Protein AF-A0A819KNM4-F1 (afdb_monomer)

Mean predicted aligned error: 13.09 Å

pLDDT: mean 82.2, std 17.5, range [40.69, 98.12]

Radius of gyration: 35.43 Å; Cα contacts (8 Å, |Δi|>4): 190; chains: 1; bounding box: 114×43×45 Å

Structure (mmCIF, N/CA/C/O backbone):
data_AF-A0A819KNM4-F1
#
_entry.id   AF-A0A819KNM4-F1
#
loop_
_atom_site.group_PDB
_atom_site.id
_atom_site.type_symbol
_atom_site.label_atom_id
_atom_site.label_alt_id
_atom_site.label_comp_id
_atom_site.label_asym_id
_atom_site.label_entity_id
_atom_site.label_seq_id
_atom_site.pdbx_PDB_ins_code
_atom_site.Cartn_x
_atom_site.Cartn_y
_atom_site.Cartn_z
_atom_site.occupancy
_atom_site.B_iso_or_equiv
_atom_site.auth_seq_id
_atom_site.auth_comp_id
_atom_site.auth_asym_id
_atom_site.auth_atom_id
_atom_site.pdbx_PDB_model_num
ATOM 1 N N . MET A 1 1 ? -101.353 -30.644 -26.081 1.00 54.06 1 MET A N 1
ATOM 2 C CA . MET A 1 1 ? -99.902 -30.829 -26.300 1.00 54.06 1 MET A CA 1
ATOM 3 C C . MET A 1 1 ? -99.516 -29.984 -27.489 1.00 54.06 1 MET A C 1
ATOM 5 O O . MET A 1 1 ? -100.053 -30.268 -28.544 1.00 54.06 1 MET A O 1
ATOM 9 N N . SER A 1 2 ? -98.654 -28.976 -27.366 1.00 56.88 2 SER A N 1
ATOM 10 C CA . SER A 1 2 ? -97.749 -28.711 -28.490 1.00 56.88 2 SER A CA 1
ATOM 11 C C . SER A 1 2 ? -96.677 -27.695 -28.137 1.00 56.88 2 SER A C 1
ATOM 13 O O . SER A 1 2 ? -96.939 -26.502 -28.016 1.00 56.88 2 SER A O 1
ATOM 15 N N . LEU A 1 3 ? -95.468 -28.228 -27.993 1.00 50.53 3 LEU A N 1
ATOM 16 C CA . LEU A 1 3 ? -94.175 -27.652 -28.364 1.00 50.53 3 LEU A CA 1
ATOM 17 C C . LEU A 1 3 ? -93.668 -26.345 -27.730 1.00 50.53 3 LEU A C 1
ATOM 19 O O . LEU A 1 3 ? -92.455 -26.218 -27.609 1.00 50.53 3 LEU A O 1
ATOM 23 N N . CYS A 1 4 ? -94.499 -25.396 -27.296 1.00 44.47 4 CYS A N 1
ATOM 24 C CA . CYS A 1 4 ? -93.986 -24.072 -26.911 1.00 44.47 4 CYS A CA 1
ATOM 25 C C . CYS A 1 4 ? -93.387 -24.037 -25.487 1.00 44.47 4 CYS A C 1
ATOM 27 O O . CYS A 1 4 ? -92.364 -23.402 -25.249 1.00 44.47 4 CYS A O 1
ATOM 29 N N . CYS A 1 5 ? -93.963 -24.780 -24.533 1.00 40.69 5 CYS A N 1
ATOM 30 C CA . CYS A 1 5 ? -93.540 -24.731 -23.123 1.00 40.69 5 CYS A CA 1
ATOM 31 C C . CYS A 1 5 ? -92.287 -25.584 -22.824 1.00 40.69 5 CYS A C 1
ATOM 33 O O . CYS A 1 5 ? -91.470 -25.223 -21.981 1.00 40.69 5 CYS A O 1
ATOM 35 N N . THR A 1 6 ? -92.074 -26.681 -23.557 1.00 50.31 6 THR A N 1
ATOM 36 C CA . THR A 1 6 ? -90.891 -27.548 -23.400 1.00 50.31 6 THR A CA 1
ATOM 37 C C . THR A 1 6 ? -89.628 -26.969 -24.042 1.00 50.31 6 THR A C 1
ATOM 39 O O . THR A 1 6 ? -88.529 -27.258 -23.575 1.00 50.31 6 THR A O 1
ATOM 42 N N . LEU A 1 7 ? -89.761 -26.125 -25.075 1.00 47.09 7 LEU A N 1
ATOM 43 C CA . LEU A 1 7 ? -88.613 -25.505 -25.748 1.00 47.09 7 LEU A CA 1
ATOM 44 C C . LEU A 1 7 ? -87.966 -24.403 -24.885 1.00 47.09 7 LEU A C 1
ATOM 46 O O . LEU A 1 7 ? -86.744 -24.295 -24.837 1.00 47.09 7 LEU A O 1
ATOM 50 N N . LEU A 1 8 ? -88.775 -23.641 -24.138 1.00 49.28 8 LEU A N 1
ATOM 51 C CA . LEU A 1 8 ? -88.304 -22.595 -23.216 1.00 49.28 8 LEU A CA 1
ATOM 52 C C . LEU A 1 8 ? -87.547 -23.160 -22.002 1.00 49.28 8 LEU A C 1
ATOM 54 O O . LEU A 1 8 ? -86.536 -22.590 -21.591 1.00 49.28 8 LEU A O 1
ATOM 58 N N . PHE A 1 9 ? -87.976 -24.308 -21.468 1.00 49.03 9 PHE A N 1
ATOM 59 C CA . PHE A 1 9 ? -87.258 -24.979 -20.377 1.00 49.03 9 PHE A CA 1
ATOM 60 C C . PHE A 1 9 ? -85.920 -25.582 -20.834 1.00 49.03 9 PHE A C 1
ATOM 62 O O . PHE A 1 9 ? -84.930 -25.492 -20.108 1.00 49.03 9 PHE A O 1
ATOM 69 N N . ALA A 1 10 ? -85.852 -26.140 -22.048 1.00 49.44 10 ALA A N 1
ATOM 70 C CA . ALA A 1 10 ? -84.621 -26.735 -22.572 1.00 49.44 10 ALA A CA 1
ATOM 71 C C . ALA A 1 10 ? -83.512 -25.693 -22.820 1.00 49.44 10 ALA A C 1
ATOM 73 O O . ALA A 1 10 ? -82.352 -25.944 -22.496 1.00 49.44 10 ALA A O 1
ATOM 74 N N . ILE A 1 11 ? -83.857 -24.500 -23.321 1.00 52.41 11 ILE A N 1
ATOM 75 C CA . ILE A 1 11 ? -82.880 -23.425 -23.584 1.00 52.41 11 ILE A CA 1
ATOM 76 C C . ILE A 1 11 ? -82.300 -22.868 -22.270 1.00 52.41 11 ILE A C 1
ATOM 78 O O . ILE A 1 11 ? -81.102 -22.594 -22.187 1.00 52.41 11 ILE A O 1
ATOM 82 N N . SER A 1 12 ? -83.122 -22.761 -21.218 1.00 50.53 12 SER A N 1
ATOM 83 C CA . SER A 1 12 ? -82.687 -22.283 -19.898 1.00 50.53 12 SER A CA 1
ATOM 84 C C . SER A 1 12 ? -81.695 -23.240 -19.226 1.00 50.53 12 SER A C 1
ATOM 86 O O . SER A 1 12 ? -80.686 -22.792 -18.680 1.00 50.53 12 SER A O 1
ATOM 88 N N . ILE A 1 13 ? -81.921 -24.554 -19.323 1.00 53.31 13 ILE A N 1
ATOM 89 C CA . ILE A 1 13 ? -81.039 -25.561 -18.713 1.00 53.31 13 ILE A CA 1
ATOM 90 C C . ILE A 1 13 ? -79.678 -25.610 -19.426 1.00 53.31 13 ILE A C 1
ATOM 92 O O . ILE A 1 13 ? -78.646 -25.708 -18.762 1.00 53.31 13 ILE A O 1
ATOM 96 N N . VAL A 1 14 ? -79.648 -25.471 -20.759 1.00 54.09 14 VAL A N 1
ATOM 97 C CA . VAL A 1 14 ? -78.390 -25.426 -21.528 1.00 54.09 14 VAL A CA 1
ATOM 98 C C . VAL A 1 14 ? -77.578 -24.171 -21.189 1.00 54.09 14 VAL A C 1
ATOM 100 O O . VAL A 1 14 ? -76.366 -24.266 -21.009 1.00 54.09 14 VAL A O 1
ATOM 103 N N . ALA A 1 15 ? -78.223 -23.013 -21.014 1.00 52.44 15 ALA A N 1
ATOM 104 C CA . ALA A 1 15 ? -77.534 -21.780 -20.624 1.00 52.44 15 ALA A CA 1
ATOM 105 C C . ALA A 1 15 ? -76.921 -21.861 -19.212 1.00 52.44 15 ALA A C 1
ATOM 107 O O . ALA A 1 15 ? -75.803 -21.391 -18.991 1.00 52.44 15 ALA A O 1
ATOM 108 N N . ILE A 1 16 ? -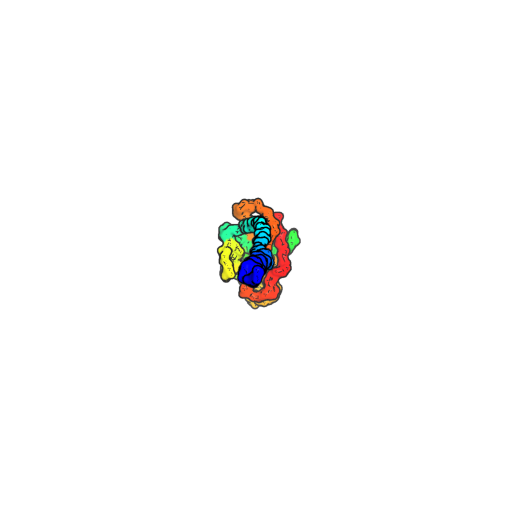77.616 -22.506 -18.268 1.00 54.16 16 ILE A N 1
ATOM 109 C CA . ILE A 1 16 ? -77.119 -22.720 -16.899 1.00 54.16 16 ILE A CA 1
ATOM 110 C C . ILE A 1 16 ? -75.949 -23.713 -16.893 1.00 54.16 16 ILE A C 1
ATOM 112 O O . ILE A 1 16 ? -74.965 -23.492 -16.186 1.00 54.16 16 ILE A O 1
ATOM 116 N N . LEU A 1 17 ? -76.012 -24.773 -17.708 1.00 49.47 17 LEU A N 1
ATOM 117 C CA . LEU A 1 17 ? -74.942 -25.767 -17.799 1.00 49.47 17 LEU A CA 1
ATOM 118 C C . LEU A 1 17 ? -73.669 -25.176 -18.428 1.00 49.47 17 LEU A C 1
ATOM 120 O O . LEU A 1 17 ? -72.578 -25.387 -17.903 1.00 49.47 17 LEU A O 1
ATOM 124 N N . VAL A 1 18 ? -73.800 -24.366 -19.488 1.00 51.62 18 VAL A N 1
ATOM 125 C CA . VAL A 1 18 ? -72.663 -23.672 -20.123 1.00 51.62 18 VAL A CA 1
ATOM 126 C C . VAL A 1 18 ? -72.037 -22.638 -19.176 1.00 51.62 18 VAL A C 1
ATOM 128 O O . VAL A 1 18 ? -70.814 -22.557 -19.096 1.00 51.62 18 VAL A O 1
ATOM 131 N N . GLY A 1 19 ? -72.840 -21.913 -18.387 1.00 51.69 19 GLY A N 1
ATOM 132 C CA . GLY A 1 19 ? -72.334 -20.962 -17.387 1.00 51.69 19 GLY A CA 1
ATOM 133 C C . GLY A 1 19 ? -71.611 -21.614 -16.200 1.00 51.69 19 GLY A C 1
ATOM 134 O O . GLY A 1 19 ? -70.734 -20.995 -15.593 1.00 51.69 19 GLY A O 1
ATOM 135 N N . LEU A 1 20 ? -71.934 -22.872 -15.876 1.00 51.75 20 LEU A N 1
ATOM 136 C CA . LEU A 1 20 ? -71.265 -23.621 -14.807 1.00 51.75 20 LEU A CA 1
ATOM 137 C C . LEU A 1 20 ? -69.900 -24.184 -15.244 1.00 51.75 20 LEU A C 1
ATOM 139 O O . LEU A 1 20 ? -69.019 -24.372 -14.405 1.00 51.75 20 LEU A O 1
ATOM 143 N N . LEU A 1 21 ? -69.709 -24.407 -16.550 1.00 47.53 21 LEU A N 1
ATOM 144 C CA . LEU A 1 21 ? -68.482 -24.951 -17.146 1.00 47.53 21 LEU A CA 1
ATOM 145 C C . LEU A 1 21 ? -67.383 -23.902 -17.399 1.00 47.53 21 LEU A C 1
ATOM 147 O O . LEU A 1 21 ? -66.247 -24.279 -17.673 1.00 47.53 21 LEU A O 1
ATOM 151 N N . THR A 1 22 ? -67.663 -22.601 -17.259 1.00 45.53 22 THR A N 1
ATOM 152 C CA . THR A 1 22 ? -66.683 -21.523 -17.509 1.00 45.53 22 THR A CA 1
ATOM 153 C C . THR A 1 22 ? -66.149 -20.844 -16.243 1.00 45.53 22 THR A C 1
ATOM 155 O O . THR A 1 22 ? -65.729 -19.688 -16.296 1.00 45.53 22 THR A O 1
ATOM 158 N N . ARG A 1 23 ? -66.122 -21.519 -15.081 1.00 50.38 23 ARG A N 1
ATOM 159 C CA . ARG A 1 23 ? -65.444 -20.977 -13.886 1.00 50.38 23 ARG A CA 1
ATOM 160 C C . ARG A 1 23 ? -63.925 -20.967 -14.084 1.00 50.38 23 ARG A C 1
ATOM 162 O O . ARG A 1 23 ? -63.218 -21.879 -13.673 1.00 50.38 23 ARG A O 1
ATOM 169 N N . THR A 1 24 ? -63.410 -19.895 -14.674 1.00 50.56 24 THR A N 1
ATOM 170 C CA . THR A 1 24 ? -61.981 -19.584 -14.670 1.00 50.56 24 THR A CA 1
ATOM 171 C C . THR A 1 24 ? -61.579 -19.151 -13.260 1.00 50.56 24 THR A C 1
ATOM 173 O O . THR A 1 24 ? -61.786 -18.000 -12.871 1.00 50.56 24 THR A O 1
ATOM 176 N N . SER A 1 25 ? -61.024 -20.062 -12.458 1.00 59.50 25 SER A N 1
ATOM 177 C CA . SER A 1 25 ? -60.352 -19.679 -11.216 1.00 59.50 25 SER A CA 1
ATOM 178 C C . SER A 1 25 ? -59.081 -18.916 -11.581 1.00 59.50 25 SER A C 1
ATOM 180 O O . SER A 1 25 ? -58.151 -19.493 -12.146 1.00 59.50 25 SER A O 1
ATOM 182 N N . LYS A 1 26 ? -59.048 -17.612 -11.294 1.00 57.03 26 LYS A N 1
ATOM 183 C CA . LYS A 1 26 ? -57.850 -16.789 -11.475 1.00 57.03 26 LYS A CA 1
ATOM 184 C C . LYS A 1 26 ? -56.716 -17.414 -10.644 1.00 57.03 26 LYS A C 1
ATOM 186 O O . LYS A 1 26 ? -56.901 -17.561 -9.436 1.00 57.03 26 LYS A O 1
ATOM 191 N N . PRO A 1 27 ? -55.585 -17.818 -11.245 1.00 55.22 27 PRO A N 1
ATOM 192 C CA . PRO A 1 27 ? -54.483 -18.381 -10.481 1.00 55.22 27 PRO A CA 1
ATOM 193 C C . PRO A 1 27 ? -53.919 -17.295 -9.562 1.00 55.22 27 PRO A C 1
ATOM 195 O O . PRO A 1 27 ? -53.448 -16.253 -10.021 1.00 55.22 27 PRO A O 1
ATOM 198 N N . THR A 1 28 ? -54.000 -17.521 -8.254 1.00 60.16 28 THR A N 1
ATOM 199 C CA . THR A 1 28 ? -53.353 -16.666 -7.258 1.00 60.16 28 THR A CA 1
ATOM 200 C C . THR A 1 28 ? -51.896 -17.093 -7.156 1.00 60.16 28 THR A C 1
ATOM 202 O O . THR A 1 28 ? -51.589 -18.154 -6.617 1.00 60.16 28 THR A O 1
ATOM 205 N N . ILE A 1 29 ? -50.996 -16.280 -7.704 1.00 63.25 29 ILE A N 1
ATOM 206 C CA . ILE A 1 29 ? -49.551 -16.484 -7.595 1.00 63.25 29 ILE A CA 1
ATOM 207 C C . ILE A 1 29 ? -49.117 -15.980 -6.216 1.00 63.25 29 ILE A C 1
ATOM 209 O O . ILE A 1 29 ? -49.181 -14.783 -5.944 1.00 63.25 29 ILE A O 1
ATOM 213 N N . ILE A 1 30 ? -48.688 -16.890 -5.342 1.00 68.50 30 ILE A N 1
ATOM 214 C CA . ILE A 1 30 ? -48.071 -16.542 -4.059 1.00 68.50 30 ILE A CA 1
ATOM 215 C C . ILE A 1 30 ? -46.571 -16.375 -4.314 1.00 68.50 30 ILE A C 1
ATOM 217 O O . ILE A 1 30 ? -45.862 -17.354 -4.531 1.00 68.50 30 ILE A O 1
ATOM 221 N N . ILE A 1 31 ? -46.094 -15.131 -4.331 1.00 67.56 31 ILE A N 1
ATOM 222 C CA . ILE A 1 31 ? -44.664 -14.820 -4.424 1.00 67.56 31 ILE A CA 1
ATOM 223 C C . ILE A 1 31 ? -44.109 -14.824 -3.000 1.00 67.56 31 ILE A C 1
ATOM 225 O O . ILE A 1 31 ? -44.349 -13.899 -2.226 1.00 67.56 31 ILE A O 1
ATOM 229 N N . THR A 1 32 ? -43.392 -15.883 -2.634 1.00 59.66 32 THR A N 1
ATOM 230 C CA . THR A 1 32 ? -42.632 -15.924 -1.383 1.00 59.66 32 THR A CA 1
ATOM 231 C C . THR A 1 32 ? -41.327 -15.162 -1.588 1.00 59.66 32 THR A C 1
ATOM 233 O O . THR A 1 32 ? -40.372 -15.689 -2.153 1.00 59.66 32 THR A O 1
ATOM 236 N N . THR A 1 33 ? -41.289 -13.902 -1.158 1.00 59.75 33 THR A N 1
ATOM 237 C CA . THR A 1 33 ? -40.057 -13.108 -1.151 1.00 59.75 33 THR A CA 1
ATOM 238 C C . THR A 1 33 ? -39.256 -13.453 0.097 1.00 59.75 33 THR A C 1
ATOM 240 O O . THR A 1 33 ? -39.592 -13.031 1.202 1.00 59.75 33 THR A O 1
ATOM 243 N N . THR A 1 34 ? -38.194 -14.234 -0.064 1.00 59.88 34 THR A N 1
ATOM 244 C CA . THR A 1 34 ? -37.219 -14.455 1.004 1.00 59.88 34 THR A CA 1
ATOM 245 C C . THR A 1 34 ? -36.319 -13.225 1.085 1.00 59.88 34 THR A C 1
ATOM 247 O O . THR A 1 34 ? -35.427 -13.046 0.260 1.00 59.88 34 THR A O 1
ATOM 250 N N . THR A 1 35 ? -36.555 -12.344 2.057 1.00 56.56 35 THR A N 1
ATOM 251 C CA . THR A 1 35 ? -35.639 -11.232 2.336 1.00 56.56 35 THR A CA 1
ATOM 252 C C . THR A 1 35 ? -34.419 -11.788 3.064 1.00 56.56 35 THR A C 1
ATOM 254 O O . THR A 1 35 ? -34.420 -11.932 4.283 1.00 56.56 35 THR A O 1
ATOM 257 N N . THR A 1 36 ? -33.369 -12.138 2.324 1.00 56.59 36 THR A N 1
ATOM 258 C CA . THR A 1 36 ? -32.043 -12.339 2.914 1.00 56.59 36 THR A CA 1
ATOM 259 C C . THR A 1 36 ? -31.502 -10.984 3.339 1.00 56.59 36 THR A C 1
ATOM 261 O O . THR A 1 36 ? -31.100 -10.179 2.499 1.00 56.59 36 THR A O 1
ATOM 264 N N . THR A 1 37 ? -31.497 -10.716 4.642 1.00 57.94 37 THR A N 1
ATOM 265 C CA . THR A 1 37 ? -30.746 -9.603 5.221 1.00 57.94 37 THR A CA 1
ATOM 266 C C . THR A 1 37 ? -29.268 -9.864 4.940 1.00 57.94 37 THR A C 1
ATOM 268 O O . THR A 1 37 ? -28.652 -10.728 5.565 1.00 57.94 37 THR A O 1
ATOM 271 N N . MET A 1 38 ? -28.703 -9.175 3.947 1.00 60.47 38 MET A N 1
ATOM 272 C CA . MET A 1 38 ? -27.256 -9.147 3.753 1.00 60.47 38 MET A CA 1
ATOM 273 C C . MET A 1 38 ? -26.656 -8.631 5.058 1.00 60.47 38 MET A C 1
ATOM 275 O O . MET A 1 38 ? -27.018 -7.547 5.516 1.00 60.47 38 MET A O 1
ATOM 279 N N . LYS A 1 39 ? -25.793 -9.431 5.690 1.00 60.62 39 LYS A N 1
ATOM 280 C CA . LYS A 1 39 ? -24.981 -8.962 6.812 1.00 60.62 39 LYS A CA 1
ATOM 281 C C . LYS A 1 39 ? -24.235 -7.726 6.312 1.00 60.62 39 LYS A C 1
ATOM 283 O O . LYS A 1 39 ? -23.523 -7.825 5.314 1.00 60.62 39 LYS A O 1
ATOM 288 N N . ASP A 1 40 ? -24.487 -6.583 6.940 1.00 72.12 40 ASP A N 1
ATOM 289 C CA . ASP A 1 40 ? -23.931 -5.306 6.507 1.00 72.12 40 ASP A CA 1
ATOM 290 C C . ASP A 1 40 ? -22.401 -5.413 6.424 1.00 72.12 40 ASP A C 1
ATOM 292 O O . ASP A 1 40 ? -21.750 -5.919 7.346 1.00 72.12 40 ASP A O 1
ATOM 296 N N . VAL A 1 41 ? -21.835 -5.025 5.280 1.00 76.75 41 VAL A N 1
ATOM 297 C CA . VAL A 1 41 ? -20.385 -5.031 5.069 1.00 76.75 41 VAL A CA 1
ATOM 298 C C . VAL A 1 41 ? -19.876 -3.690 5.562 1.00 76.75 41 VAL A C 1
ATOM 300 O O . VAL A 1 41 ? -19.888 -2.698 4.836 1.00 76.75 41 VAL A O 1
ATOM 303 N N . THR A 1 42 ? -19.438 -3.658 6.815 1.00 84.44 42 THR A N 1
ATOM 304 C CA . THR A 1 42 ? -18.817 -2.466 7.388 1.00 84.44 42 THR A CA 1
ATOM 305 C C . THR A 1 42 ? -17.451 -2.238 6.749 1.00 84.44 42 THR A C 1
ATOM 307 O O . THR A 1 42 ? -16.573 -3.102 6.802 1.00 84.44 42 THR A O 1
ATOM 310 N N . LEU A 1 43 ? -17.260 -1.064 6.148 1.00 88.94 43 LEU A N 1
ATOM 311 C CA . LEU A 1 43 ? -15.953 -0.634 5.667 1.00 88.94 43 LEU A CA 1
ATOM 312 C C . LEU A 1 43 ? -15.050 -0.322 6.867 1.00 88.94 43 LEU A C 1
ATOM 314 O O . LEU A 1 43 ? -15.398 0.501 7.711 1.00 88.94 43 LEU A O 1
ATOM 318 N N . LEU A 1 44 ? -13.889 -0.973 6.935 1.00 89.38 44 LEU A N 1
ATOM 319 C CA . LEU A 1 44 ? -12.976 -0.827 8.074 1.00 89.38 44 LEU A CA 1
ATOM 320 C C . LEU A 1 44 ? -12.136 0.460 8.014 1.00 89.38 44 LEU A C 1
ATOM 322 O O . LEU A 1 44 ? -11.615 0.888 9.036 1.00 89.38 44 LEU A O 1
ATOM 326 N N . THR A 1 45 ? -12.023 1.080 6.838 1.00 89.69 45 THR A N 1
ATOM 327 C CA . THR A 1 45 ? -11.142 2.227 6.564 1.00 89.69 45 THR A CA 1
ATOM 328 C C . THR A 1 45 ? -11.937 3.485 6.221 1.00 89.69 45 THR A C 1
ATOM 330 O O . THR A 1 45 ? -12.796 3.454 5.336 1.00 89.69 45 THR A O 1
ATOM 333 N N . GLY A 1 46 ? -11.636 4.604 6.882 1.00 87.06 46 GLY A N 1
ATOM 334 C CA . GLY A 1 46 ? -12.170 5.927 6.527 1.00 87.06 46 GLY A CA 1
ATOM 335 C C . GLY A 1 46 ? -11.315 6.687 5.499 1.00 87.06 46 GLY A C 1
ATOM 336 O O . GLY A 1 46 ? -10.257 6.223 5.096 1.00 87.06 46 GLY A O 1
ATOM 337 N N . GLN A 1 47 ? -11.740 7.899 5.116 1.00 90.44 47 GLN A N 1
ATOM 338 C CA . GLN A 1 47 ? -10.916 8.820 4.298 1.00 90.44 47 GLN A CA 1
ATOM 339 C C . GLN A 1 47 ? -9.766 9.468 5.090 1.00 90.44 47 GLN A C 1
ATOM 341 O O . GLN A 1 47 ? -8.891 10.095 4.508 1.00 90.44 47 GLN A O 1
ATOM 346 N N . ASN A 1 48 ? -9.775 9.328 6.419 1.00 89.69 48 ASN A N 1
ATOM 347 C CA . ASN A 1 48 ? -8.810 9.950 7.329 1.00 89.69 48 ASN A CA 1
ATOM 348 C C . ASN A 1 48 ? -7.777 8.944 7.865 1.00 89.69 48 ASN A C 1
ATOM 350 O O . ASN A 1 48 ? -7.131 9.214 8.878 1.00 89.69 48 ASN A O 1
ATOM 354 N N . GLU A 1 49 ? -7.663 7.762 7.254 1.00 93.56 49 GLU A N 1
ATOM 355 C CA . GLU A 1 49 ? -6.614 6.816 7.631 1.00 93.56 49 GLU A CA 1
ATOM 356 C C . GLU A 1 49 ? -5.248 7.393 7.262 1.00 93.56 49 GLU A C 1
ATOM 358 O O . GLU A 1 49 ? -5.056 7.908 6.162 1.00 93.56 49 GLU A O 1
ATOM 363 N N . ILE A 1 50 ? -4.282 7.270 8.171 1.00 94.81 50 ILE A N 1
ATOM 364 C CA . ILE A 1 50 ? -2.885 7.562 7.854 1.00 94.81 50 ILE A CA 1
ATOM 365 C C . ILE A 1 50 ? -2.277 6.272 7.321 1.00 94.81 50 ILE A C 1
ATOM 367 O O . ILE A 1 50 ? -2.142 5.292 8.058 1.00 94.81 50 ILE A O 1
ATOM 371 N N . VAL A 1 51 ? -1.925 6.278 6.039 1.00 96.94 51 VAL A N 1
ATOM 372 C CA . VAL A 1 51 ? -1.429 5.096 5.336 1.00 96.94 51 VAL A CA 1
ATOM 373 C C . VAL A 1 51 ? 0.043 5.275 5.011 1.00 96.94 51 VAL A C 1
ATOM 375 O O . VAL A 1 51 ? 0.471 6.298 4.485 1.00 96.94 51 VAL A O 1
ATOM 378 N N . TYR A 1 52 ? 0.831 4.243 5.278 1.00 97.69 52 TYR A N 1
ATOM 379 C CA . TYR A 1 52 ? 2.241 4.195 4.931 1.00 97.69 52 TYR A CA 1
ATOM 380 C C . TYR A 1 52 ? 2.470 3.157 3.840 1.00 97.69 52 TYR A C 1
ATOM 382 O O . TYR A 1 52 ? 1.970 2.036 3.914 1.00 97.69 52 TYR A O 1
ATOM 390 N N . GLY A 1 53 ? 3.265 3.516 2.836 1.00 97.88 53 GLY A N 1
ATOM 391 C CA . GLY A 1 53 ? 3.764 2.554 1.861 1.00 97.88 53 GLY A CA 1
ATOM 392 C C . GLY A 1 53 ? 4.866 1.692 2.470 1.00 97.88 53 GLY A C 1
ATOM 393 O O . GLY A 1 53 ? 5.704 2.196 3.218 1.00 97.88 53 GLY A O 1
ATOM 394 N N . LEU A 1 54 ? 4.906 0.416 2.106 1.00 98.00 54 LEU A N 1
ATOM 395 C CA . LEU A 1 54 ? 5.987 -0.508 2.433 1.00 98.00 54 LEU A CA 1
ATOM 396 C C . LEU A 1 54 ? 6.667 -1.007 1.160 1.00 98.00 54 LEU A C 1
ATOM 398 O O . LEU A 1 54 ? 6.041 -1.151 0.106 1.00 98.00 54 LEU A O 1
ATOM 402 N N . TRP A 1 55 ? 7.950 -1.320 1.279 1.00 97.75 55 TRP A N 1
ATOM 403 C CA . TRP A 1 55 ? 8.687 -2.104 0.295 1.00 97.75 55 TRP A CA 1
ATOM 404 C C . TRP A 1 55 ? 9.437 -3.238 0.995 1.00 97.75 55 TRP A C 1
ATOM 406 O O . TRP A 1 55 ? 9.256 -3.435 2.194 1.00 97.75 55 TRP A O 1
ATOM 416 N N . ASN A 1 56 ? 10.191 -4.023 0.219 1.00 96.88 56 ASN A N 1
ATOM 417 C CA . ASN A 1 56 ? 10.901 -5.233 0.641 1.00 96.88 56 ASN A CA 1
ATOM 418 C C . ASN A 1 56 ? 10.079 -6.192 1.518 1.00 96.88 56 ASN A C 1
ATOM 420 O O . ASN A 1 56 ? 10.633 -6.860 2.388 1.00 96.88 56 ASN A O 1
ATOM 424 N N . THR A 1 57 ? 8.772 -6.276 1.260 1.00 96.88 57 THR A N 1
ATOM 425 C CA . THR A 1 57 ? 7.851 -7.077 2.064 1.00 96.88 57 THR A CA 1
ATOM 426 C C . THR A 1 57 ? 8.102 -8.567 1.864 1.00 96.88 57 THR A C 1
ATOM 428 O O . THR A 1 57 ? 8.165 -9.048 0.730 1.00 96.88 57 THR A O 1
ATOM 431 N N . LEU A 1 58 ? 8.167 -9.305 2.966 1.00 95.31 58 LEU A N 1
ATOM 432 C CA . LEU A 1 58 ? 8.177 -10.763 3.011 1.00 95.31 58 LEU A CA 1
ATOM 433 C C . LEU A 1 58 ? 7.211 -11.193 4.115 1.00 95.31 58 LEU A C 1
ATOM 435 O O . LEU A 1 58 ? 7.261 -10.618 5.197 1.00 95.31 58 LEU A O 1
ATOM 439 N N . ALA A 1 59 ? 6.359 -12.186 3.851 1.00 94.25 59 ALA A N 1
ATOM 440 C CA . ALA A 1 59 ? 5.408 -12.677 4.847 1.00 94.25 59 ALA A CA 1
ATOM 441 C C . ALA A 1 59 ? 6.133 -13.141 6.125 1.00 94.25 59 ALA A C 1
ATOM 443 O O . ALA A 1 59 ? 7.083 -13.925 6.046 1.00 94.25 59 ALA A O 1
ATOM 444 N N . GLY A 1 60 ? 5.706 -12.636 7.283 1.00 94.81 60 GLY A N 1
ATOM 445 C CA . GLY A 1 60 ? 6.340 -12.847 8.587 1.00 94.81 60 GLY A CA 1
ATOM 446 C C . GLY A 1 60 ? 7.725 -12.203 8.741 1.00 94.81 60 GLY A C 1
ATOM 447 O O . GLY A 1 60 ? 8.424 -12.480 9.715 1.00 94.81 60 GLY A O 1
ATOM 448 N N . GLY A 1 61 ? 8.152 -11.388 7.775 1.00 95.19 61 GLY A N 1
ATOM 449 C CA . GLY A 1 61 ? 9.449 -10.725 7.740 1.00 95.19 61 GLY A CA 1
ATOM 450 C C . GLY A 1 61 ? 9.359 -9.225 8.014 1.00 95.19 61 GLY A C 1
ATOM 451 O O . GLY A 1 61 ? 8.308 -8.597 7.914 1.00 95.19 61 GLY A O 1
ATOM 452 N N . ASN A 1 62 ? 10.507 -8.623 8.319 1.00 95.75 62 ASN A N 1
ATOM 453 C CA . ASN A 1 62 ? 10.594 -7.174 8.474 1.00 95.75 62 ASN A CA 1
ATOM 454 C C . ASN A 1 62 ? 10.486 -6.475 7.114 1.00 95.75 62 ASN A C 1
ATOM 456 O O . ASN A 1 62 ? 11.091 -6.909 6.134 1.00 95.75 62 ASN A O 1
ATOM 460 N N . SER A 1 63 ? 9.777 -5.349 7.096 1.00 96.69 63 SER A N 1
ATOM 461 C CA . SER A 1 63 ? 9.627 -4.476 5.929 1.00 96.69 63 SER A CA 1
ATOM 462 C C . SER A 1 63 ? 10.156 -3.076 6.237 1.00 96.69 63 SER A C 1
ATOM 464 O O . SER A 1 63 ? 10.317 -2.701 7.399 1.00 96.69 63 SER A O 1
ATOM 466 N N . THR A 1 64 ? 10.410 -2.288 5.197 1.00 97.75 64 THR A N 1
ATOM 467 C CA . THR A 1 64 ? 10.876 -0.901 5.318 1.00 97.75 64 THR A CA 1
ATOM 468 C C . THR A 1 64 ? 9.814 0.050 4.788 1.00 97.75 64 THR A C 1
ATOM 470 O O . THR A 1 64 ? 9.128 -0.249 3.807 1.00 97.75 64 THR A O 1
ATOM 473 N N . LEU A 1 65 ? 9.695 1.224 5.412 1.00 98.12 65 LEU A N 1
ATOM 474 C CA . LEU A 1 65 ? 8.839 2.289 4.898 1.00 98.12 65 LEU A CA 1
ATOM 475 C C . LEU A 1 65 ? 9.306 2.714 3.502 1.00 98.12 65 LEU A C 1
ATOM 477 O O . LEU A 1 65 ? 10.488 2.976 3.266 1.00 98.12 65 LEU A O 1
ATOM 481 N N . SER A 1 66 ? 8.358 2.780 2.577 1.00 98.06 66 SER A N 1
ATOM 482 C CA . SER A 1 66 ? 8.555 3.359 1.257 1.00 98.06 66 SER A CA 1
ATOM 483 C C . SER A 1 66 ? 8.540 4.880 1.368 1.00 98.06 66 SER A C 1
ATOM 485 O O . SER A 1 66 ? 7.773 5.450 2.143 1.00 98.06 66 SER A O 1
ATOM 487 N N . THR A 1 67 ? 9.388 5.546 0.592 1.00 97.81 67 THR A N 1
ATOM 488 C CA . THR A 1 67 ? 9.491 7.011 0.568 1.00 97.81 67 THR A CA 1
ATOM 489 C C . THR A 1 67 ? 9.115 7.569 -0.799 1.00 97.81 67 THR A C 1
ATOM 491 O O . THR A 1 67 ? 9.210 6.882 -1.816 1.00 97.81 67 THR A O 1
ATOM 494 N N . SER A 1 68 ? 8.681 8.828 -0.833 1.00 97.81 68 SER A N 1
ATOM 495 C CA . SER A 1 68 ? 8.404 9.534 -2.086 1.00 97.81 68 SER A CA 1
ATOM 496 C C . SER A 1 68 ? 9.683 9.665 -2.914 1.00 97.81 68 SER A C 1
ATOM 498 O O . SER A 1 68 ? 10.713 10.103 -2.399 1.00 97.81 68 SER A O 1
ATOM 500 N N . GLY A 1 69 ? 9.636 9.285 -4.191 1.00 96.88 69 GLY A N 1
ATOM 501 C CA . GLY A 1 69 ? 10.806 9.375 -5.057 1.00 96.88 69 GLY A CA 1
ATOM 502 C C . GLY A 1 69 ? 10.658 8.627 -6.372 1.00 96.88 69 GLY A C 1
ATOM 503 O O . GLY A 1 69 ? 9.568 8.432 -6.897 1.00 96.88 69 GLY A O 1
ATOM 504 N N . SER A 1 70 ? 11.783 8.238 -6.959 1.00 95.81 70 SER A N 1
ATOM 505 C CA . SER A 1 70 ? 11.810 7.558 -8.263 1.00 95.81 70 SER A CA 1
ATOM 506 C C . SER A 1 70 ? 12.726 6.341 -8.290 1.00 95.81 70 SER A C 1
ATOM 508 O O . SER A 1 70 ? 12.902 5.748 -9.351 1.00 95.81 70 SER A O 1
ATOM 510 N N . GLY A 1 71 ? 13.327 5.985 -7.154 1.00 95.88 71 GLY A N 1
ATOM 511 C CA . GLY A 1 71 ? 14.224 4.850 -6.999 1.00 95.88 71 GLY A CA 1
ATOM 512 C C . GLY A 1 71 ? 13.528 3.575 -6.525 1.00 95.88 71 GLY A C 1
ATOM 513 O O . GLY A 1 71 ? 12.311 3.518 -6.348 1.00 95.88 71 GLY A O 1
ATOM 514 N N . ILE A 1 72 ? 14.353 2.553 -6.299 1.00 96.62 72 ILE A N 1
ATOM 515 C CA . ILE A 1 72 ? 13.941 1.288 -5.684 1.00 96.62 72 ILE A CA 1
ATOM 516 C C . ILE A 1 72 ? 13.424 1.556 -4.275 1.00 96.62 72 ILE A C 1
ATOM 518 O O . ILE A 1 72 ? 14.015 2.331 -3.524 1.00 96.62 72 ILE A O 1
ATOM 522 N N . GLY A 1 73 ? 12.303 0.925 -3.939 1.00 96.69 73 GLY A N 1
ATOM 523 C CA . GLY A 1 73 ? 11.622 1.107 -2.665 1.00 96.69 73 GLY A CA 1
ATOM 524 C C . GLY A 1 73 ? 10.854 2.421 -2.543 1.00 96.69 73 GLY A C 1
ATOM 525 O O . GLY A 1 73 ? 10.257 2.666 -1.496 1.00 96.69 73 GLY A O 1
ATOM 526 N N . ASN A 1 74 ? 10.823 3.266 -3.580 1.00 97.44 74 ASN A N 1
ATOM 527 C CA . ASN A 1 74 ? 10.019 4.484 -3.575 1.00 97.44 74 ASN A CA 1
ATOM 528 C C . ASN A 1 74 ? 8.618 4.267 -4.154 1.00 97.44 74 ASN A C 1
ATOM 530 O O . ASN A 1 74 ? 8.374 3.335 -4.922 1.00 97.44 74 ASN A O 1
ATOM 534 N N . TYR A 1 75 ? 7.723 5.198 -3.839 1.00 96.12 75 TYR A N 1
ATOM 535 C CA . TYR A 1 75 ? 6.459 5.390 -4.542 1.00 96.12 75 TYR A CA 1
ATOM 536 C C . TYR A 1 75 ? 6.487 6.672 -5.379 1.00 96.12 75 TYR A C 1
ATOM 538 O O . TYR A 1 75 ? 7.257 7.597 -5.103 1.00 96.12 75 TYR A O 1
ATOM 546 N N . ASN A 1 76 ? 5.643 6.725 -6.411 1.00 94.69 76 ASN A N 1
ATOM 547 C CA . ASN A 1 76 ? 5.489 7.912 -7.250 1.00 94.69 76 ASN A CA 1
ATOM 548 C C . ASN A 1 76 ? 4.981 9.102 -6.402 1.00 94.69 76 ASN A C 1
ATOM 550 O O . ASN A 1 76 ? 3.925 8.974 -5.781 1.00 94.69 76 ASN A O 1
ATOM 554 N N . PRO A 1 77 ? 5.660 10.269 -6.404 1.00 96.25 77 PRO A N 1
ATOM 555 C CA . PRO A 1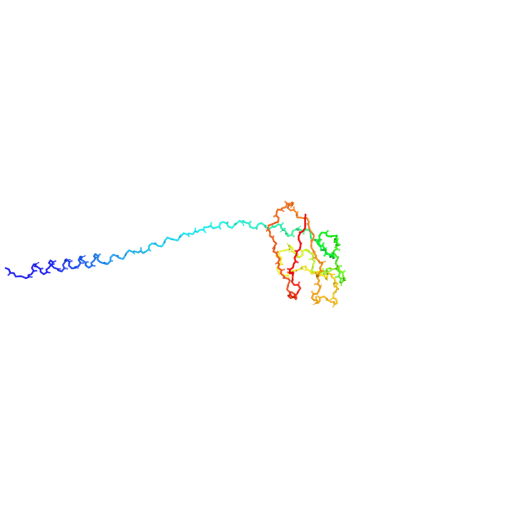 77 ? 5.291 11.419 -5.575 1.00 96.25 77 PRO A CA 1
ATOM 556 C C . PRO A 1 77 ? 3.859 11.935 -5.764 1.00 96.25 77 PRO A C 1
ATOM 558 O O . PRO A 1 77 ? 3.336 12.580 -4.863 1.00 96.25 77 PRO A O 1
ATOM 561 N N . ASN A 1 78 ? 3.229 11.651 -6.908 1.00 95.19 78 ASN A N 1
ATOM 562 C CA . ASN A 1 78 ? 1.856 12.068 -7.216 1.00 95.19 78 ASN A CA 1
ATOM 563 C C . ASN A 1 78 ? 0.807 10.961 -6.986 1.00 95.19 78 ASN A C 1
ATOM 565 O O . ASN A 1 78 ? -0.386 11.197 -7.146 1.00 95.19 78 ASN A O 1
ATOM 569 N N . GLU A 1 79 ? 1.237 9.744 -6.652 1.00 95.12 79 GLU A N 1
ATOM 570 C CA . GLU A 1 79 ? 0.383 8.564 -6.466 1.00 95.12 79 GLU A CA 1
ATOM 571 C C . GLU A 1 79 ? 0.696 7.950 -5.093 1.00 95.12 79 GLU A C 1
ATOM 573 O O . GLU A 1 79 ? 1.245 6.849 -4.987 1.00 95.12 79 GLU A O 1
ATOM 578 N N . THR A 1 80 ? 0.429 8.737 -4.045 1.00 96.38 80 THR A N 1
ATOM 579 C CA . THR A 1 80 ? 0.855 8.497 -2.657 1.00 96.38 80 THR A CA 1
ATOM 580 C C . THR A 1 80 ? 0.030 7.402 -1.966 1.00 96.38 80 THR A C 1
ATOM 582 O O . THR A 1 80 ? -1.038 7.032 -2.461 1.00 96.38 80 THR A O 1
ATOM 585 N N . PRO A 1 81 ? 0.501 6.856 -0.824 1.00 96.88 81 PRO A N 1
ATOM 586 C CA . PRO A 1 81 ? -0.272 5.896 -0.029 1.00 96.88 81 PRO A CA 1
ATOM 587 C C . PRO A 1 81 ? -1.662 6.395 0.400 1.00 96.88 81 PRO A C 1
ATOM 589 O O . PRO A 1 81 ? -2.578 5.586 0.531 1.00 96.88 81 PRO A O 1
ATOM 592 N N . ASP A 1 82 ? -1.847 7.707 0.562 1.00 94.56 82 ASP A N 1
ATOM 593 C CA . ASP A 1 82 ? -3.132 8.302 0.964 1.00 94.56 82 ASP A CA 1
ATOM 594 C C . ASP A 1 82 ? -4.247 8.026 -0.059 1.00 94.56 82 ASP A C 1
ATOM 596 O O . ASP A 1 82 ? -5.418 7.907 0.298 1.00 94.56 82 ASP A O 1
ATOM 600 N N . ASN A 1 83 ? -3.882 7.813 -1.327 1.00 95.19 83 ASN A N 1
ATOM 601 C CA . ASN A 1 83 ? -4.823 7.505 -2.403 1.00 95.19 83 ASN A CA 1
ATOM 602 C C . ASN A 1 83 ? -5.477 6.113 -2.280 1.00 95.19 83 ASN A C 1
ATOM 604 O O . ASN A 1 83 ? -6.291 5.745 -3.121 1.00 95.19 83 ASN A O 1
ATOM 608 N N . VAL A 1 84 ? -5.094 5.278 -1.306 1.00 93.75 84 VAL A N 1
ATOM 609 C CA . VAL A 1 84 ? -5.673 3.929 -1.155 1.00 93.75 84 VAL A CA 1
ATOM 610 C C . VAL A 1 84 ? -7.073 3.980 -0.539 1.00 93.75 84 VAL A C 1
ATOM 612 O O . VAL A 1 84 ? -7.946 3.206 -0.936 1.00 93.75 84 VAL A O 1
ATOM 615 N N . PHE A 1 85 ? -7.294 4.878 0.425 1.00 93.00 85 PHE A N 1
ATOM 616 C CA . PHE A 1 85 ? -8.555 4.982 1.172 1.00 93.00 85 PHE A CA 1
ATOM 617 C C . PHE A 1 85 ? -9.245 6.345 1.005 1.00 93.00 85 PHE A C 1
ATOM 619 O O . PHE A 1 85 ? -10.206 6.641 1.712 1.00 93.00 85 PHE A O 1
ATOM 626 N N . ASP A 1 86 ? -8.834 7.137 0.012 1.00 92.50 86 ASP A N 1
ATOM 627 C CA . ASP A 1 86 ? -9.426 8.441 -0.330 1.00 92.50 86 ASP A CA 1
ATOM 628 C C . ASP A 1 86 ? -10.838 8.351 -0.953 1.00 92.50 86 ASP A C 1
ATOM 630 O O . ASP A 1 86 ? -11.479 9.368 -1.215 1.00 92.50 86 ASP A O 1
ATOM 634 N N . GLN A 1 87 ? -11.336 7.128 -1.186 1.00 90.12 87 GLN A N 1
ATOM 635 C CA . GLN A 1 87 ? -12.623 6.823 -1.826 1.00 90.12 87 GLN A CA 1
ATOM 636 C C . GLN A 1 87 ? -12.767 7.421 -3.233 1.00 90.12 87 GLN A C 1
ATOM 638 O O . GLN A 1 87 ? -13.876 7.508 -3.770 1.00 90.12 87 GLN A O 1
ATOM 643 N N . ASN A 1 88 ? -11.653 7.783 -3.866 1.00 91.12 88 ASN A N 1
ATOM 644 C CA . ASN A 1 88 ? -11.629 8.306 -5.211 1.00 91.12 88 ASN A CA 1
ATOM 645 C C . ASN A 1 88 ? -11.195 7.220 -6.196 1.00 91.12 88 ASN A C 1
ATOM 647 O O . ASN A 1 88 ? -10.136 6.612 -6.146 1.00 91.12 88 ASN A O 1
ATOM 651 N N . SER A 1 89 ? -12.071 6.974 -7.158 1.00 90.19 89 SER A N 1
ATOM 652 C CA . SER A 1 89 ? -11.914 5.908 -8.135 1.00 90.19 89 SER A CA 1
ATOM 653 C C . SER A 1 89 ? -10.906 6.251 -9.253 1.00 90.19 89 SER A C 1
ATOM 655 O O . SER A 1 89 ? -10.591 5.388 -10.077 1.00 90.19 89 SER A O 1
ATOM 657 N N . THR A 1 90 ? -10.450 7.508 -9.319 1.00 91.50 90 THR A N 1
ATOM 658 C CA . THR A 1 90 ? -9.531 8.018 -10.349 1.00 91.50 90 THR A CA 1
ATOM 659 C C . THR A 1 90 ? -8.091 8.175 -9.866 1.00 91.50 90 THR A C 1
ATOM 661 O O . THR A 1 90 ? -7.202 8.378 -10.691 1.00 91.50 90 THR A O 1
ATOM 664 N N . THR A 1 91 ? -7.857 8.120 -8.559 1.00 94.00 91 THR A N 1
ATOM 665 C CA . THR A 1 91 ? -6.531 8.144 -7.931 1.00 94.00 91 THR A CA 1
ATOM 666 C C . THR A 1 91 ? -6.063 6.714 -7.659 1.00 94.00 91 THR A C 1
ATOM 668 O O . THR A 1 91 ? -6.818 5.745 -7.777 1.00 94.00 91 THR A O 1
ATOM 671 N N . LYS A 1 92 ? -4.767 6.558 -7.384 1.00 93.69 92 LYS A N 1
ATOM 672 C CA . LYS A 1 92 ? -4.161 5.273 -7.026 1.00 93.69 92 LYS A CA 1
ATOM 673 C C . LYS A 1 92 ? -2.887 5.483 -6.227 1.00 93.69 92 LYS A C 1
ATOM 675 O O . LYS A 1 92 ? -2.251 6.532 -6.341 1.00 93.69 92 LYS A O 1
ATOM 680 N N . TYR A 1 93 ? -2.495 4.452 -5.493 1.00 94.75 93 TYR A N 1
ATOM 681 C CA . TYR A 1 93 ? -1.142 4.301 -4.973 1.00 94.75 93 TYR A CA 1
ATOM 682 C C . TYR A 1 93 ? -0.282 3.529 -5.977 1.00 94.75 93 TYR A C 1
ATOM 684 O O . TYR A 1 93 ? -0.720 2.511 -6.518 1.00 94.75 93 TYR A O 1
ATOM 692 N N . ASN A 1 94 ? 0.935 4.008 -6.236 1.00 93.81 94 ASN A N 1
ATOM 693 C CA . ASN A 1 94 ? 1.864 3.366 -7.163 1.00 93.81 94 ASN A CA 1
ATOM 694 C C . ASN A 1 94 ? 3.266 3.259 -6.556 1.00 93.81 94 ASN A C 1
ATOM 696 O O . ASN A 1 94 ? 4.012 4.240 -6.485 1.00 93.81 94 ASN A O 1
ATOM 700 N N . SER A 1 95 ? 3.622 2.044 -6.149 1.00 94.44 95 SER A N 1
ATOM 701 C CA . SER A 1 95 ? 4.951 1.711 -5.645 1.00 94.44 95 SER A CA 1
ATOM 702 C C . SER A 1 95 ? 5.830 1.138 -6.751 1.00 94.44 95 SER A C 1
ATOM 704 O O . SER A 1 95 ? 5.411 0.249 -7.494 1.00 94.44 95 SER A O 1
ATOM 706 N N . TYR A 1 96 ? 7.080 1.594 -6.834 1.00 94.56 96 TYR A N 1
ATOM 707 C CA . TYR A 1 96 ? 8.048 1.015 -7.764 1.00 94.56 96 TYR A CA 1
ATOM 708 C C . TYR A 1 96 ? 8.593 -0.332 -7.264 1.00 94.56 96 TYR A C 1
ATOM 710 O O . TYR A 1 96 ? 9.014 -1.163 -8.076 1.00 94.56 96 TYR A O 1
ATOM 718 N N . GLY A 1 97 ? 8.541 -0.594 -5.952 1.00 95.12 97 GLY A N 1
ATOM 719 C CA . GLY A 1 97 ? 9.017 -1.840 -5.346 1.00 95.12 97 GLY A CA 1
ATOM 720 C C . GLY A 1 97 ? 10.475 -2.124 -5.693 1.00 95.12 97 GLY A C 1
ATOM 721 O O . GLY A 1 97 ? 11.357 -1.328 -5.382 1.00 95.12 97 GLY A O 1
ATOM 722 N N . VAL A 1 98 ? 10.728 -3.247 -6.365 1.00 94.81 98 VAL A N 1
ATOM 723 C CA . VAL A 1 98 ? 12.069 -3.654 -6.832 1.00 94.81 98 VAL A CA 1
ATOM 724 C C . VAL A 1 98 ? 12.576 -2.883 -8.065 1.00 94.81 98 VAL A C 1
ATOM 726 O O . VAL A 1 98 ? 13.691 -3.122 -8.522 1.00 94.81 98 VAL A O 1
ATOM 729 N N . CYS A 1 99 ? 11.773 -1.975 -8.622 1.00 94.88 99 CYS A N 1
ATOM 730 C CA . CYS A 1 99 ? 12.110 -1.157 -9.786 1.00 94.88 99 CYS A CA 1
ATOM 731 C C . CYS A 1 99 ? 12.340 0.313 -9.421 1.00 94.88 99 CYS A C 1
ATOM 733 O O . CYS A 1 99 ? 12.127 0.741 -8.296 1.00 94.88 99 CYS A O 1
ATOM 735 N N . ASN A 1 100 ? 12.724 1.103 -10.421 1.00 93.44 100 ASN A N 1
ATOM 736 C CA . ASN A 1 100 ? 12.715 2.564 -10.395 1.00 93.44 100 ASN A CA 1
ATOM 737 C C . ASN A 1 100 ? 11.804 3.092 -11.525 1.00 93.44 100 ASN A C 1
ATOM 739 O O . ASN A 1 100 ? 11.243 2.301 -12.289 1.00 93.44 100 ASN A O 1
ATOM 743 N N . ILE A 1 101 ? 11.688 4.414 -11.670 1.00 89.75 101 ILE A N 1
ATOM 744 C CA . ILE A 1 101 ? 10.832 5.036 -12.696 1.00 89.75 101 ILE A CA 1
ATOM 745 C C . ILE A 1 101 ? 11.196 4.625 -14.133 1.00 89.75 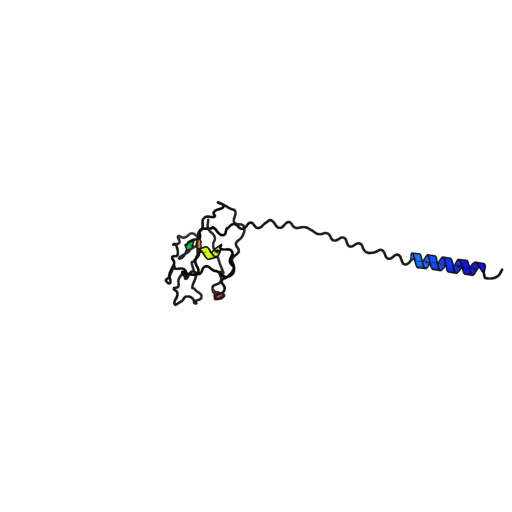101 ILE A C 1
ATOM 747 O O . ILE A 1 101 ? 10.307 4.419 -14.956 1.00 89.75 101 ILE A O 1
ATOM 751 N N . THR A 1 102 ? 12.484 4.429 -14.430 1.00 89.69 102 THR A N 1
ATOM 752 C CA . THR A 1 102 ? 12.980 4.058 -15.767 1.00 89.69 102 THR A CA 1
ATOM 753 C C . THR A 1 102 ? 12.485 2.683 -16.197 1.00 89.69 102 THR A C 1
ATOM 755 O O . THR A 1 102 ? 12.191 2.460 -17.369 1.00 89.69 102 THR A O 1
ATOM 758 N N . PHE A 1 103 ? 12.355 1.764 -15.242 1.00 84.75 103 PHE A N 1
ATOM 759 C CA . PHE A 1 103 ? 11.834 0.421 -15.481 1.00 84.75 103 PHE A CA 1
ATOM 760 C C . PHE A 1 103 ? 10.373 0.280 -15.078 1.00 84.75 103 PHE A C 1
ATOM 762 O O . PHE A 1 103 ? 9.854 -0.828 -15.122 1.00 84.75 103 PHE A O 1
ATOM 769 N N . GLY A 1 104 ? 9.691 1.376 -14.739 1.00 78.00 104 GLY A N 1
ATOM 770 C CA . GLY A 1 104 ? 8.374 1.399 -14.105 1.00 78.00 104 GLY A CA 1
ATOM 771 C C . GLY A 1 104 ? 7.220 0.801 -14.912 1.00 78.00 104 GLY A C 1
ATOM 772 O O . GLY A 1 104 ? 6.090 0.917 -14.465 1.00 78.00 104 GLY A O 1
ATOM 773 N N . ASN A 1 105 ? 7.472 0.164 -16.057 1.00 84.44 105 ASN A N 1
ATOM 774 C CA . ASN A 1 105 ? 6.502 -0.585 -16.863 1.00 84.44 105 ASN A CA 1
ATOM 775 C C . ASN A 1 105 ? 6.797 -2.094 -16.916 1.00 84.44 105 ASN A C 1
ATOM 777 O O . ASN A 1 105 ? 6.055 -2.841 -17.549 1.00 84.44 105 ASN A O 1
ATOM 781 N N . ALA A 1 106 ? 7.879 -2.565 -16.294 1.00 90.44 106 ALA A N 1
ATOM 782 C CA . ALA A 1 106 ? 8.215 -3.979 -16.320 1.00 90.44 106 ALA A CA 1
ATOM 783 C C . ALA A 1 106 ? 7.278 -4.796 -15.402 1.00 90.44 106 ALA A C 1
ATOM 785 O O . ALA A 1 106 ? 6.819 -4.273 -14.379 1.00 90.44 106 ALA A O 1
ATOM 786 N N . PRO A 1 107 ? 6.996 -6.074 -15.728 1.00 90.25 107 PRO A N 1
ATOM 787 C CA . PRO A 1 107 ? 6.056 -6.900 -14.966 1.00 90.25 107 PRO A CA 1
ATOM 788 C C . PRO A 1 107 ? 6.427 -7.078 -13.490 1.00 90.25 107 PRO A C 1
ATOM 790 O O . PRO A 1 107 ? 5.544 -7.172 -12.649 1.00 90.25 107 PRO A O 1
ATOM 793 N N . GLN A 1 108 ? 7.723 -7.089 -13.163 1.00 92.00 108 GLN A N 1
ATOM 794 C CA . GLN A 1 108 ? 8.197 -7.239 -11.785 1.00 92.00 108 GLN A CA 1
ATOM 795 C C . GLN A 1 108 ? 8.079 -5.965 -10.929 1.00 92.00 108 GLN A C 1
ATOM 797 O O . GLN A 1 108 ? 8.383 -5.993 -9.738 1.00 92.00 108 GLN A O 1
ATOM 802 N N . CYS A 1 109 ? 7.701 -4.824 -11.508 1.00 91.56 109 CYS A N 1
ATOM 803 C CA . CYS A 1 109 ? 7.621 -3.575 -10.755 1.00 91.56 109 CYS A CA 1
ATOM 804 C C . CYS A 1 109 ? 6.385 -3.546 -9.864 1.00 91.56 109 CYS A C 1
ATOM 806 O O . CYS A 1 109 ? 5.299 -3.920 -10.296 1.00 91.56 109 CYS A O 1
ATOM 808 N N . GLY A 1 110 ? 6.567 -3.090 -8.626 1.00 91.06 110 GLY A N 1
ATOM 809 C CA . GLY A 1 110 ? 5.548 -3.190 -7.580 1.00 91.06 110 GLY A CA 1
ATOM 810 C C . GLY A 1 110 ? 5.577 -4.509 -6.795 1.00 91.06 110 GLY A C 1
ATOM 811 O O . GLY A 1 110 ? 4.848 -4.634 -5.815 1.00 91.06 110 GLY A O 1
ATOM 812 N N . LEU A 1 111 ? 6.440 -5.475 -7.146 1.00 94.31 111 LEU A N 1
ATOM 813 C CA . LEU A 1 111 ? 6.646 -6.666 -6.313 1.00 94.31 111 LEU A CA 1
ATOM 814 C C . LEU A 1 111 ? 7.248 -6.3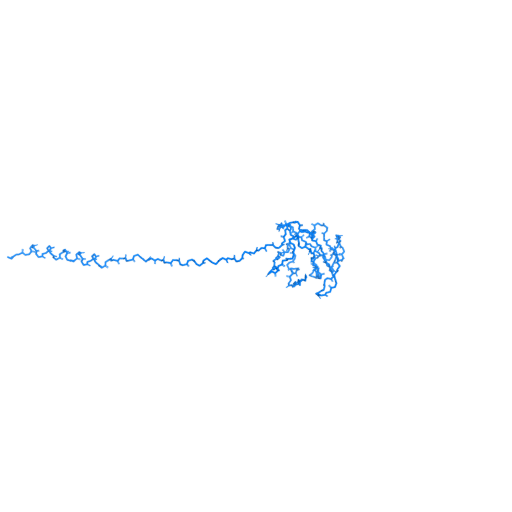10 -4.951 1.00 94.31 111 LEU A C 1
ATOM 816 O O . LEU A 1 111 ? 8.059 -5.385 -4.839 1.00 94.31 111 LEU A O 1
ATOM 820 N N . ASN A 1 112 ? 6.897 -7.115 -3.944 1.00 95.56 112 ASN A N 1
ATOM 821 C CA . ASN A 1 112 ? 7.340 -6.981 -2.554 1.00 95.56 112 ASN A CA 1
ATOM 822 C C . ASN A 1 112 ? 7.033 -5.591 -1.978 1.00 95.56 112 ASN A C 1
ATOM 824 O O . ASN A 1 112 ? 7.880 -4.964 -1.333 1.00 95.56 112 ASN A O 1
ATOM 828 N N . THR A 1 113 ? 5.833 -5.096 -2.272 1.00 95.94 113 THR A N 1
ATOM 829 C CA . THR A 1 113 ? 5.305 -3.834 -1.757 1.00 95.94 113 THR A CA 1
ATOM 830 C C . THR A 1 113 ? 4.053 -4.094 -0.943 1.00 95.94 113 THR A C 1
ATOM 832 O O . THR A 1 113 ? 3.407 -5.133 -1.074 1.00 95.94 113 THR A O 1
ATOM 835 N N . GLY A 1 114 ? 3.711 -3.140 -0.089 1.00 95.88 114 GLY A N 1
ATOM 836 C CA . GLY A 1 114 ? 2.542 -3.260 0.760 1.00 95.88 114 GLY A CA 1
ATOM 837 C C . GLY A 1 114 ? 2.127 -1.929 1.347 1.00 95.88 114 GLY A C 1
ATOM 838 O O . GLY A 1 114 ? 2.638 -0.869 0.978 1.00 95.88 114 GLY A O 1
ATOM 839 N N . LEU A 1 115 ? 1.189 -2.013 2.277 1.00 95.81 115 LEU A N 1
ATOM 840 C CA . LEU A 1 115 ? 0.655 -0.882 3.012 1.00 95.81 115 LEU A CA 1
ATOM 841 C C . LEU A 1 115 ? 0.651 -1.221 4.494 1.00 95.81 115 LEU 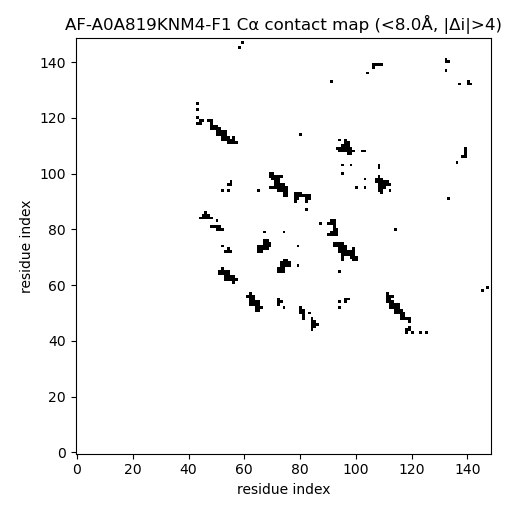A C 1
ATOM 843 O O . LEU A 1 115 ? 0.425 -2.368 4.873 1.00 95.81 115 LEU A O 1
ATOM 847 N N . TYR A 1 116 ? 0.868 -0.206 5.314 1.00 95.31 116 TYR A N 1
ATOM 848 C CA . TYR A 1 116 ? 0.753 -0.280 6.758 1.00 95.31 116 TYR A CA 1
ATOM 849 C C . TYR A 1 116 ? -0.113 0.876 7.244 1.00 95.31 116 TYR A C 1
ATOM 851 O O . TYR A 1 116 ? 0.078 2.018 6.830 1.00 95.31 116 TYR A O 1
ATOM 859 N N . LEU A 1 117 ? -1.059 0.575 8.124 1.00 95.00 117 LEU A N 1
ATOM 860 C CA . LEU A 1 117 ? -1.856 1.568 8.824 1.00 95.00 117 LEU A CA 1
ATOM 861 C C . LEU A 1 117 ? -2.332 1.007 10.157 1.00 95.00 117 LEU A C 1
ATOM 863 O O . LEU A 1 117 ? -2.542 -0.197 10.305 1.00 95.00 117 LEU A O 1
ATOM 867 N N . THR A 1 118 ? -2.582 1.916 11.087 1.00 94.00 118 THR A N 1
ATOM 868 C CA . THR A 1 118 ? -3.378 1.633 12.277 1.00 94.00 118 THR A CA 1
ATOM 869 C C . THR A 1 118 ? -4.763 2.206 12.039 1.00 94.00 118 THR A C 1
ATOM 871 O O . THR A 1 118 ? -4.892 3.418 11.866 1.00 94.00 118 THR A O 1
ATOM 874 N N . LEU A 1 119 ? -5.785 1.345 12.040 1.00 92.62 119 LEU A N 1
ATOM 875 C CA . LEU A 1 119 ? -7.168 1.774 11.838 1.00 92.62 119 LEU A CA 1
ATOM 876 C C . LEU A 1 119 ? -7.567 2.796 12.905 1.00 92.62 119 LEU A C 1
ATOM 878 O O . LEU A 1 119 ? -7.488 2.513 14.104 1.00 92.62 119 LEU A O 1
ATOM 882 N N . GLN A 1 120 ? -8.062 3.958 12.476 1.00 91.75 120 GLN A N 1
ATOM 883 C CA . GLN A 1 120 ? -8.535 5.005 13.393 1.00 91.75 120 GLN A CA 1
ATOM 884 C C . GLN A 1 120 ? -9.690 4.529 14.291 1.00 91.75 120 GLN A C 1
ATOM 886 O O . GLN A 1 120 ? -9.865 5.014 15.406 1.00 91.75 120 GLN A O 1
ATOM 891 N N . GLN A 1 121 ? -10.467 3.552 13.820 1.00 90.00 121 GLN A N 1
ATOM 892 C CA . GLN A 1 121 ? -11.589 2.954 14.551 1.00 90.00 121 GLN A CA 1
ATOM 893 C C . GLN A 1 121 ? -11.150 1.919 15.607 1.00 90.00 121 GLN A C 1
ATOM 895 O O . GLN A 1 121 ? -11.992 1.372 16.318 1.00 90.00 121 GLN A O 1
ATOM 900 N N . GLY A 1 122 ? -9.846 1.652 15.729 1.00 90.69 122 GLY A N 1
ATOM 901 C CA . GLY A 1 122 ? -9.294 0.638 16.622 1.00 90.69 122 GLY A CA 1
ATOM 902 C C . GLY A 1 122 ? -9.292 -0.766 16.014 1.00 90.69 122 GLY A C 1
ATOM 903 O O . GLY A 1 122 ? -9.415 -0.950 14.803 1.00 90.69 122 GLY A O 1
ATOM 904 N N . ALA A 1 123 ? -9.106 -1.774 16.867 1.00 90.06 123 ALA A N 1
ATOM 905 C CA . ALA A 1 123 ? -9.026 -3.167 16.439 1.00 90.06 123 ALA A CA 1
ATOM 906 C C . ALA A 1 123 ? -10.397 -3.683 15.974 1.00 90.06 123 ALA A C 1
ATOM 908 O O . ALA A 1 123 ? -11.376 -3.640 16.719 1.00 90.06 123 ALA A O 1
ATOM 909 N N . LEU A 1 124 ? -10.447 -4.207 14.749 1.00 89.69 124 LEU A N 1
ATOM 910 C CA . LEU A 1 124 ? -11.654 -4.736 14.118 1.00 89.69 124 LEU A CA 1
ATOM 911 C C . LEU A 1 124 ? -11.380 -6.117 13.514 1.00 89.69 124 LEU A C 1
ATOM 913 O O . LEU A 1 124 ? -10.255 -6.440 13.139 1.00 89.69 124 LEU A O 1
ATOM 917 N N . LEU A 1 125 ? -12.429 -6.933 13.390 1.00 89.94 125 LEU A N 1
ATOM 918 C CA . LEU A 1 125 ? -12.343 -8.224 12.711 1.00 89.94 125 LEU A CA 1
ATOM 919 C C . LEU A 1 125 ? -12.328 -8.020 11.190 1.00 89.94 125 LEU A C 1
ATOM 921 O O . LEU A 1 125 ? -13.345 -7.655 10.596 1.00 89.94 125 LEU A O 1
ATOM 925 N N . LEU A 1 126 ? -11.200 -8.332 10.550 1.00 91.69 126 LEU A N 1
ATOM 926 C CA . LEU A 1 126 ? -11.110 -8.383 9.095 1.00 91.69 126 LEU A CA 1
ATOM 927 C C . LEU A 1 126 ? -11.838 -9.623 8.561 1.00 91.69 126 LEU A C 1
ATOM 929 O O . LEU A 1 126 ? -11.422 -10.754 8.792 1.00 91.69 126 LEU A O 1
ATOM 933 N N . THR A 1 127 ? -12.932 -9.406 7.831 1.00 92.12 127 THR A N 1
ATOM 934 C CA . THR A 1 127 ? -13.743 -10.489 7.239 1.00 92.12 127 THR A CA 1
ATOM 935 C C . THR A 1 127 ? -13.528 -10.658 5.739 1.00 92.12 127 THR A C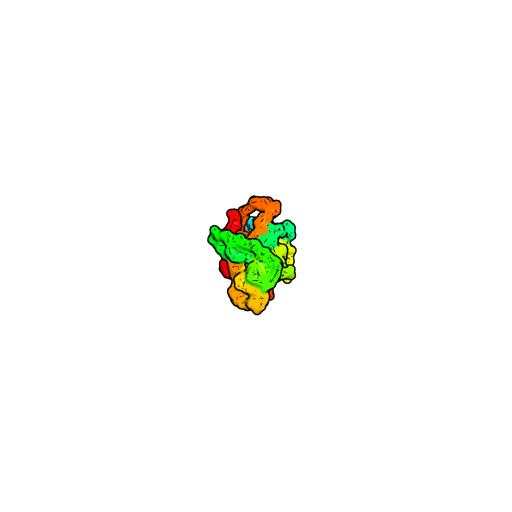 1
ATOM 937 O O . THR A 1 127 ? -13.871 -11.697 5.179 1.00 92.12 127 THR A O 1
ATOM 940 N N . GLY A 1 128 ? -12.952 -9.655 5.081 1.00 90.88 128 GLY A N 1
ATOM 941 C CA . GLY A 1 128 ? -12.684 -9.680 3.655 1.00 90.88 128 GLY A CA 1
ATOM 942 C C . GLY A 1 128 ? -11.916 -8.447 3.210 1.00 90.88 128 GLY A C 1
ATOM 943 O O . GLY A 1 128 ? -11.918 -7.417 3.882 1.00 90.88 128 GLY A O 1
ATOM 944 N N . ILE A 1 129 ? -11.258 -8.571 2.063 1.00 90.12 129 ILE A N 1
ATOM 945 C CA . ILE A 1 129 ? -10.478 -7.504 1.444 1.00 90.12 129 ILE A CA 1
ATOM 946 C C . ILE A 1 129 ? -11.025 -7.292 0.047 1.00 90.12 129 ILE A C 1
ATOM 948 O O . ILE A 1 129 ? -11.315 -8.242 -0.681 1.00 90.12 129 ILE A O 1
ATOM 952 N N . ARG A 1 130 ? -11.136 -6.028 -0.334 1.00 88.62 130 ARG A N 1
ATOM 953 C CA . ARG A 1 130 ? -11.464 -5.624 -1.689 1.00 88.62 130 ARG A CA 1
ATOM 954 C C . ARG A 1 130 ? -10.497 -4.530 -2.093 1.00 88.62 130 ARG A C 1
ATOM 956 O O . ARG A 1 130 ? -10.378 -3.531 -1.397 1.00 88.62 130 ARG A O 1
ATOM 963 N N . PHE A 1 131 ? -9.862 -4.702 -3.238 1.00 87.75 131 PHE A N 1
ATOM 964 C CA . PHE A 1 131 ? -9.078 -3.658 -3.879 1.00 87.75 131 PHE A CA 1
ATOM 965 C C . PHE A 1 131 ? -9.544 -3.496 -5.320 1.00 87.75 131 PHE A C 1
ATOM 967 O O . PHE A 1 131 ? -10.093 -4.415 -5.932 1.00 87.75 131 PHE A O 1
ATOM 974 N N . ARG A 1 132 ? -9.351 -2.293 -5.849 1.00 87.81 132 ARG A N 1
ATOM 975 C CA . ARG A 1 132 ? -9.495 -2.012 -7.271 1.00 87.81 132 ARG A CA 1
ATOM 976 C C . ARG A 1 132 ? -8.103 -2.041 -7.877 1.00 87.81 132 ARG A C 1
ATOM 978 O O . ARG A 1 132 ? -7.192 -1.415 -7.343 1.00 87.81 132 ARG A O 1
ATOM 985 N N . THR A 1 133 ? -7.943 -2.757 -8.978 1.00 88.56 133 THR A N 1
ATOM 986 C CA . THR A 1 133 ? -6.679 -2.741 -9.703 1.00 88.56 133 THR A CA 1
ATOM 987 C C . THR A 1 133 ? -6.451 -1.377 -10.347 1.00 88.56 133 THR A C 1
ATOM 989 O O . THR A 1 133 ? -7.393 -0.640 -10.661 1.00 88.56 133 THR A O 1
ATOM 992 N N . ALA A 1 134 ? -5.185 -1.000 -10.493 1.00 83.19 134 ALA A N 1
ATOM 993 C CA . ALA A 1 134 ? -4.836 0.283 -11.077 1.00 83.19 134 ALA A CA 1
ATOM 994 C C . ALA A 1 134 ? -5.235 0.333 -12.560 1.00 83.19 134 ALA A C 1
ATOM 996 O O . ALA A 1 134 ? -5.226 -0.667 -13.268 1.00 83.19 134 ALA A O 1
ATOM 997 N N . ASN A 1 135 ? -5.475 1.534 -13.082 1.00 79.12 135 ASN A N 1
ATOM 998 C CA . ASN A 1 135 ? -5.651 1.776 -14.519 1.00 79.12 135 ASN A CA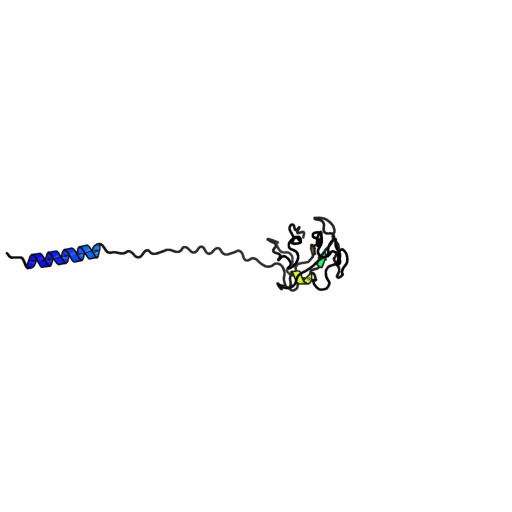 1
ATOM 999 C C . ASN A 1 135 ? -4.312 1.738 -15.292 1.00 79.12 135 ASN A C 1
ATOM 1001 O O . ASN A 1 135 ? -4.019 2.635 -16.079 1.00 79.12 135 ASN A O 1
ATOM 1005 N N . SER A 1 136 ? -3.454 0.754 -15.006 1.00 79.50 136 SER A N 1
ATOM 1006 C CA . SER A 1 136 ? -2.118 0.633 -15.600 1.00 79.50 136 SER A CA 1
ATOM 1007 C C . SER A 1 136 ? -1.973 -0.660 -16.408 1.00 79.50 136 SER A C 1
ATOM 1009 O O . SER A 1 136 ? -2.871 -1.001 -17.170 1.00 79.50 136 SER A O 1
ATOM 1011 N N . LEU A 1 137 ? -0.844 -1.359 -16.297 1.00 86.56 137 LEU A N 1
ATOM 1012 C CA . LEU A 1 137 ? -0.594 -2.609 -17.008 1.00 86.56 137 LEU A CA 1
ATOM 1013 C C . LEU A 1 137 ? -1.243 -3.775 -16.242 1.00 86.56 137 LEU A C 1
ATOM 1015 O O . LEU A 1 137 ? -0.773 -4.053 -15.137 1.00 86.56 137 LEU A O 1
ATOM 1019 N N . PRO A 1 138 ? -2.231 -4.499 -16.814 1.00 89.06 138 PRO A N 1
ATOM 1020 C CA . PRO A 1 138 ? -2.940 -5.575 -16.106 1.00 89.06 138 PRO A CA 1
ATOM 1021 C C . PRO A 1 138 ? -2.029 -6.692 -15.588 1.00 89.06 138 PRO A C 1
ATOM 1023 O O . PRO A 1 138 ? -2.330 -7.346 -14.599 1.00 89.06 138 PRO A O 1
ATOM 1026 N N . VAL A 1 139 ? -0.874 -6.899 -16.231 1.00 88.94 139 VAL A N 1
ATOM 1027 C CA . VAL A 1 139 ? 0.128 -7.893 -15.805 1.00 88.94 139 VAL A CA 1
ATOM 1028 C C . VAL A 1 139 ? 0.718 -7.606 -14.415 1.00 88.94 139 VAL A C 1
ATOM 1030 O O . VAL A 1 139 ? 1.342 -8.482 -13.829 1.00 88.94 139 VAL A O 1
ATOM 1033 N N . ARG A 1 140 ? 0.540 -6.388 -13.891 1.00 88.69 140 ARG A N 1
ATOM 1034 C CA . ARG A 1 140 ? 1.020 -5.972 -12.566 1.00 88.69 140 ARG A CA 1
ATOM 1035 C C . ARG A 1 140 ? -0.080 -5.921 -11.513 1.00 88.69 140 ARG A C 1
ATOM 1037 O O . ARG A 1 140 ? 0.167 -5.461 -10.401 1.00 88.69 140 ARG A O 1
ATOM 1044 N N . ASP A 1 141 ? -1.290 -6.338 -11.864 1.00 89.69 141 ASP A N 1
ATOM 1045 C CA . ASP A 1 141 ? -2.377 -6.407 -10.901 1.00 89.69 141 ASP A CA 1
ATOM 1046 C C . ASP A 1 141 ? -2.038 -7.449 -9.815 1.00 89.69 141 ASP A C 1
ATOM 1048 O O . ASP A 1 141 ? -1.480 -8.505 -10.136 1.00 89.69 141 ASP A O 1
ATOM 1052 N N . PRO A 1 142 ? -2.340 -7.188 -8.527 1.00 89.38 142 PRO A N 1
ATOM 1053 C CA . PRO A 1 142 ? -2.007 -8.124 -7.459 1.00 89.38 142 PRO A CA 1
ATOM 1054 C C . PRO A 1 142 ? -2.692 -9.483 -7.652 1.00 89.38 142 PRO A C 1
ATOM 1056 O O . PRO A 1 142 ? -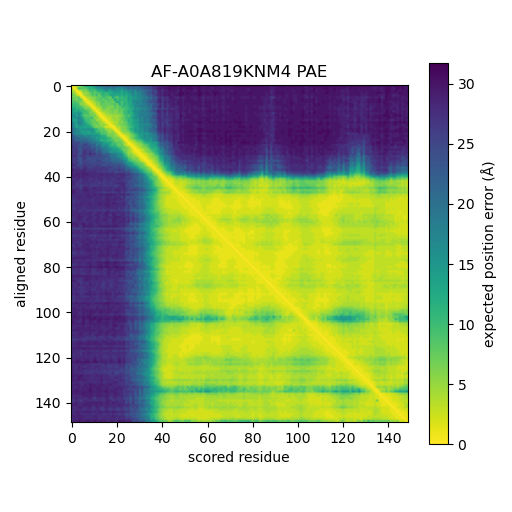3.918 -9.572 -7.674 1.00 89.38 142 PRO A O 1
ATOM 1059 N N . ILE A 1 143 ? -1.891 -10.546 -7.745 1.00 90.12 143 ILE A N 1
ATOM 1060 C CA . ILE A 1 143 ? -2.371 -11.940 -7.823 1.00 90.12 143 ILE A CA 1
ATOM 1061 C C . ILE A 1 143 ? -2.379 -12.643 -6.462 1.00 90.12 143 ILE A C 1
ATOM 1063 O O . ILE A 1 143 ? -3.142 -13.582 -6.252 1.00 90.12 143 ILE A O 1
ATOM 1067 N N . THR A 1 144 ? -1.548 -12.165 -5.537 1.00 91.00 144 THR A N 1
ATOM 1068 C CA . THR A 1 144 ? -1.397 -12.703 -4.186 1.00 91.00 144 THR A CA 1
ATOM 1069 C C . THR A 1 144 ? -1.185 -11.542 -3.233 1.00 91.00 144 THR A C 1
ATOM 1071 O O . THR A 1 144 ? -0.416 -10.628 -3.530 1.00 91.00 144 THR A O 1
ATOM 1074 N N . ILE A 1 145 ? -1.847 -11.598 -2.082 1.00 93.12 145 ILE A N 1
ATOM 1075 C CA . ILE A 1 145 ? -1.629 -10.679 -0.969 1.00 93.12 145 ILE A CA 1
ATOM 1076 C C . ILE A 1 145 ? -1.439 -11.484 0.313 1.00 93.12 145 ILE A C 1
ATOM 1078 O O . ILE A 1 145 ? -2.007 -12.567 0.461 1.00 93.12 145 ILE A O 1
ATOM 1082 N N . THR A 1 146 ? -0.682 -10.919 1.244 1.00 95.00 146 THR A N 1
ATOM 1083 C CA . THR A 1 146 ? -0.605 -11.385 2.629 1.00 95.00 146 THR A CA 1
ATOM 1084 C C . THR A 1 146 ? -1.142 -10.270 3.509 1.00 95.00 146 THR A C 1
ATOM 1086 O O . THR A 1 146 ? -0.867 -9.099 3.248 1.00 95.00 146 THR A O 1
ATOM 1089 N N . VAL A 1 147 ? -1.918 -10.623 4.531 1.00 94.44 147 VAL A N 1
ATOM 1090 C CA . VAL A 1 147 ? -2.370 -9.672 5.546 1.00 94.44 147 VAL A CA 1
ATOM 1091 C C . VAL A 1 147 ? -1.892 -10.120 6.907 1.00 94.44 147 VAL A C 1
ATOM 1093 O O . VAL A 1 147 ? -2.020 -11.289 7.264 1.00 94.44 147 VAL A O 1
ATOM 1096 N N . GLU A 1 148 ? -1.338 -9.161 7.633 1.00 92.69 148 GLU A N 1
ATOM 1097 C CA . GLU A 1 148 ? -0.692 -9.330 8.925 1.00 92.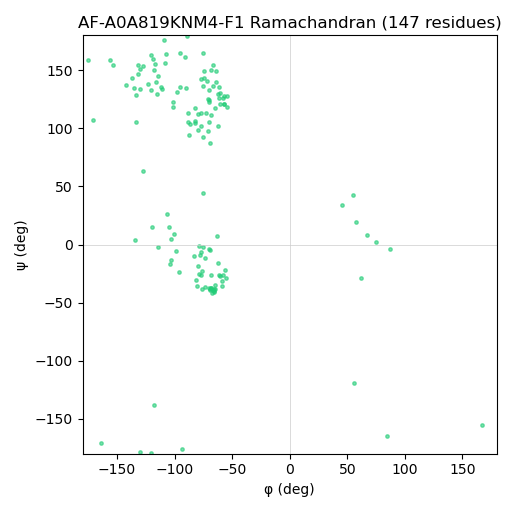69 148 GLU A CA 1
ATOM 1098 C C . GLU A 1 148 ? -1.150 -8.180 9.828 1.00 92.69 148 GLU A C 1
ATOM 1100 O O . GLU A 1 148 ? -1.362 -7.063 9.349 1.00 92.69 148 GLU A O 1
ATOM 1105 N N . GLY A 1 149 ? -1.347 -8.464 11.114 1.00 85.44 149 GLY A N 1
ATOM 1106 C CA . GLY A 1 149 ? -1.847 -7.527 12.118 1.00 85.44 149 GLY A CA 1
ATOM 1107 C C . GLY A 1 149 ? -1.768 -8.117 13.514 1.00 85.44 149 GLY A C 1
ATOM 1108 O O . GLY A 1 149 ? -1.744 -9.366 13.615 1.00 85.44 149 GLY A O 1
#

Sequence (149 aa):
MSLCCTLLFAISIVAILVGLLTRTSKPTIIITTTTTTMKDVTLLTGQNEIVYGLWNTLAGGNSTLSTSGSGIGNYNPNETPDNVFDQNSTTKYNSYGVCNITFGNAPQCGLNTGLYLTLQQGALLLTGIRFRTANSLPVRDPITITVEG

Solvent-accessible surface area (backbone atoms only — not comparable to full-atom values): 9594 Å² total; per-residue (Å²): 140,80,74,65,73,64,52,59,55,53,56,52,54,52,54,53,53,56,62,66,74,64,75,77,76,77,83,82,81,82,81,82,79,81,81,76,78,71,77,79,82,76,77,81,74,52,73,81,52,64,49,38,36,31,10,69,47,43,93,100,50,78,62,45,80,34,44,78,43,55,44,64,34,12,21,38,74,89,22,40,46,55,34,68,46,54,85,48,90,86,57,44,55,42,52,22,12,79,22,27,62,93,48,60,83,45,66,66,33,37,44,41,44,52,75,48,67,70,53,87,86,50,94,74,88,84,86,79,88,86,83,80,74,74,99,66,65,74,81,52,46,85,88,76,85,87,87,87,133

Foldseek 3Di:
DDDDPVVVVVVVVVVVVVVVVPPPDDDDDDDDDDPDPDPDDDDQAALPWDKWKWAQADVVDDIDTEDDDFAASHWDNQQDRSQFRNPDPQGHTGAQHRGGNVCSQDLCGPPRMDMDTQGPVHDDDDPDDDGDFDPHDPSNGDPDDDDDD

Secondary structure (DSSP, 8-state):
--SHHHHHHHHHHHHHHHHHHT---------------PPP------TT---EEEES--TTS--EE-EESSSTTEE-TTS-GGGGTS--TT----B-TT--GGGTTSTTTTTT-EEE---TT-S--------PPPSS-GGGS-S------